Protein AF-A0A067DHQ3-F1 (afdb_monomer_lite)

Structure (mmCIF, N/CA/C/O backbone):
data_AF-A0A067DHQ3-F1
#
_entry.id   AF-A0A067DHQ3-F1
#
loop_
_atom_site.group_PDB
_atom_site.id
_atom_site.type_symbol
_atom_site.label_atom_id
_atom_site.label_alt_id
_atom_site.label_comp_id
_atom_site.label_asym_id
_atom_site.label_entity_id
_atom_site.label_seq_id
_atom_site.pdbx_PDB_ins_code
_atom_site.Cartn_x
_atom_site.Cartn_y
_atom_site.Cartn_z
_atom_site.occupancy
_atom_site.B_iso_or_equiv
_atom_site.auth_seq_id
_atom_site.auth_comp_id
_atom_site.auth_asym_id
_atom_site.auth_atom_id
_atom_site.pdbx_PDB_model_num
ATOM 1 N N . MET A 1 1 ? -56.780 20.373 62.908 1.00 56.91 1 MET A N 1
ATOM 2 C CA . MET A 1 1 ? -55.751 2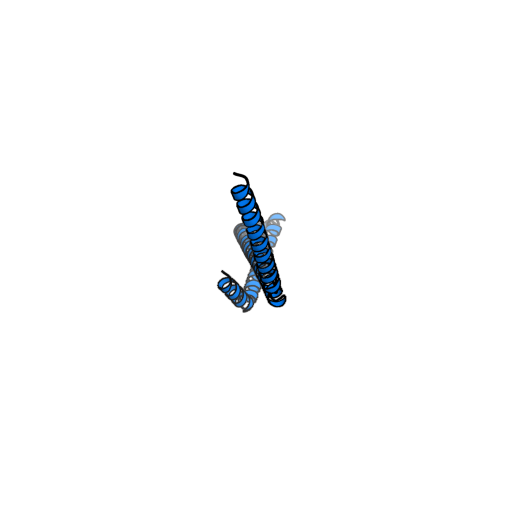0.669 61.882 1.00 56.91 1 MET A CA 1
ATOM 3 C C . MET A 1 1 ? -54.414 19.961 62.160 1.00 56.91 1 MET A C 1
ATOM 5 O O . MET A 1 1 ? -53.811 19.451 61.226 1.00 56.91 1 MET A O 1
ATOM 9 N N . GLU A 1 2 ? -53.983 19.822 63.419 1.00 76.50 2 GLU A N 1
ATOM 10 C CA . GLU A 1 2 ? -52.690 19.196 63.779 1.00 76.50 2 GLU A CA 1
ATOM 11 C C . GLU A 1 2 ? -52.597 17.666 63.580 1.00 76.50 2 GLU A C 1
ATOM 13 O O . GLU A 1 2 ? -51.531 17.142 63.259 1.00 76.50 2 GLU A O 1
ATOM 18 N N . ALA A 1 3 ? -53.704 16.927 63.708 1.00 77.62 3 ALA A N 1
ATOM 19 C CA . ALA A 1 3 ? -53.710 15.469 63.520 1.00 77.62 3 ALA A CA 1
ATOM 20 C C . ALA A 1 3 ? -53.405 15.043 62.068 1.00 77.62 3 ALA A C 1
ATOM 22 O O . ALA A 1 3 ? -52.677 14.077 61.844 1.00 77.62 3 ALA A O 1
ATOM 23 N N . ILE A 1 4 ? -53.897 15.810 61.088 1.00 82.69 4 ILE A N 1
ATOM 24 C CA . ILE A 1 4 ? -53.665 15.576 59.654 1.00 82.69 4 ILE A CA 1
ATOM 25 C C . ILE A 1 4 ? -52.191 15.829 59.305 1.00 82.69 4 ILE A C 1
ATOM 27 O O . ILE A 1 4 ? -51.573 15.031 58.604 1.00 82.69 4 ILE A O 1
ATOM 31 N N . LYS A 1 5 ? -51.584 16.883 59.872 1.00 80.06 5 LYS A N 1
ATOM 32 C CA . LYS A 1 5 ? -50.145 17.160 59.714 1.00 80.06 5 LYS A CA 1
ATOM 33 C C . LYS A 1 5 ? -49.287 16.006 60.242 1.00 80.06 5 LYS A C 1
ATOM 35 O O . LYS A 1 5 ? -48.361 15.574 59.563 1.00 80.06 5 LYS A O 1
ATOM 40 N N . LYS A 1 6 ? -49.624 15.454 61.415 1.00 85.50 6 LYS A N 1
ATOM 41 C CA . LYS A 1 6 ? -48.909 14.298 61.989 1.00 85.50 6 LYS A CA 1
ATOM 42 C C . LYS A 1 6 ? -49.007 13.044 61.117 1.00 85.50 6 LYS A C 1
ATOM 44 O O . LYS A 1 6 ? -48.023 12.319 60.997 1.00 85.50 6 LYS A O 1
ATOM 49 N N . GLN A 1 7 ? -50.161 12.785 60.503 1.00 85.44 7 GLN A N 1
ATOM 50 C CA . GLN A 1 7 ? -50.320 11.658 59.578 1.00 85.44 7 GLN A CA 1
ATOM 51 C C . GLN A 1 7 ? -49.504 11.852 58.294 1.00 85.44 7 GLN A C 1
ATOM 53 O O . GLN A 1 7 ? -48.819 10.926 57.867 1.00 85.44 7 GLN A O 1
ATOM 58 N N . ALA A 1 8 ? -49.495 13.063 57.731 1.00 84.88 8 ALA A N 1
ATOM 59 C CA . ALA A 1 8 ? -48.698 13.384 56.547 1.00 84.88 8 ALA A CA 1
ATOM 60 C C . ALA A 1 8 ? -47.182 13.240 56.792 1.00 84.88 8 ALA A C 1
ATOM 62 O O . ALA A 1 8 ? -46.460 12.763 55.918 1.00 84.88 8 ALA A O 1
ATOM 63 N N . ILE A 1 9 ? -46.699 13.604 57.987 1.00 86.00 9 ILE A N 1
ATOM 64 C CA . ILE A 1 9 ? -45.291 13.424 58.378 1.00 86.00 9 ILE A CA 1
ATOM 65 C C . ILE A 1 9 ? -44.940 11.932 58.480 1.00 86.00 9 ILE A C 1
ATOM 67 O O . ILE A 1 9 ? -43.950 11.503 57.894 1.00 86.00 9 ILE A O 1
ATOM 71 N N . LYS A 1 10 ? -45.784 11.122 59.134 1.00 88.81 10 LYS A N 1
ATOM 72 C CA . LYS A 1 10 ? -45.578 9.664 59.225 1.00 88.81 10 LYS A CA 1
ATOM 73 C C . LYS A 1 10 ? -45.563 8.987 57.856 1.00 88.81 10 LYS A C 1
ATOM 75 O O . LYS A 1 10 ? -44.729 8.119 57.615 1.00 88.81 10 LYS A O 1
ATOM 80 N N . LEU A 1 11 ? -46.464 9.392 56.960 1.00 87.25 11 LEU A N 1
ATOM 81 C CA . LEU A 1 11 ? -46.508 8.866 55.597 1.00 87.25 11 LEU A CA 1
ATOM 82 C C . LEU A 1 11 ? -45.229 9.223 54.830 1.00 87.25 11 LEU A C 1
ATOM 84 O O . LEU A 1 11 ? -44.639 8.356 54.194 1.00 87.25 11 LEU A O 1
ATOM 88 N N . ARG A 1 12 ? -44.751 10.471 54.942 1.00 88.69 12 ARG A N 1
ATOM 89 C CA . ARG A 1 12 ? -43.471 10.891 54.348 1.00 88.69 12 ARG A CA 1
ATOM 90 C C . ARG A 1 12 ? -42.292 10.071 54.863 1.00 88.69 12 ARG A C 1
ATOM 92 O O . ARG A 1 12 ? -41.463 9.656 54.062 1.00 88.69 12 ARG A O 1
ATOM 99 N N . GLU A 1 13 ? -42.227 9.805 56.164 1.00 90.38 13 GLU A N 1
ATOM 100 C CA . GLU A 1 13 ? -41.170 8.966 56.741 1.00 90.38 13 GLU A CA 1
ATOM 101 C C . GLU A 1 13 ? -41.237 7.516 56.247 1.00 90.38 13 GLU A C 1
ATOM 103 O O . GLU A 1 13 ? -40.202 6.914 55.963 1.00 90.38 13 GLU A O 1
ATOM 108 N N . GLN A 1 14 ? -42.438 6.945 56.122 1.00 92.31 14 GLN A N 1
ATOM 109 C CA . GLN A 1 14 ? -42.617 5.593 55.587 1.00 92.31 14 GLN A CA 1
ATOM 110 C C . GLN A 1 14 ? -42.213 5.506 54.113 1.00 92.31 14 GLN A C 1
ATOM 112 O O . GLN A 1 14 ? -41.482 4.589 53.739 1.00 92.31 14 GLN A O 1
ATOM 117 N N . VAL A 1 15 ? -42.616 6.488 53.304 1.00 89.56 15 VAL A N 1
ATOM 118 C CA . VAL A 1 15 ? -42.233 6.581 51.890 1.00 89.56 15 VAL A CA 1
ATOM 119 C C . VAL A 1 15 ? -40.721 6.746 51.752 1.00 89.56 15 VAL A C 1
ATOM 121 O O . VAL A 1 15 ? -40.113 6.029 50.967 1.00 89.56 15 VAL A O 1
ATOM 124 N N . ALA A 1 16 ? -40.088 7.605 52.556 1.00 88.81 16 ALA A N 1
ATOM 125 C CA . ALA A 1 16 ? -38.637 7.789 52.527 1.00 88.81 16 ALA A CA 1
ATOM 126 C C . ALA A 1 16 ? -37.880 6.494 52.876 1.00 88.81 16 ALA A C 1
ATOM 128 O O . ALA A 1 16 ? -36.906 6.145 52.210 1.00 88.81 16 ALA A O 1
ATOM 129 N N . LYS A 1 17 ? -38.353 5.733 53.873 1.00 91.81 17 LYS A N 1
ATOM 130 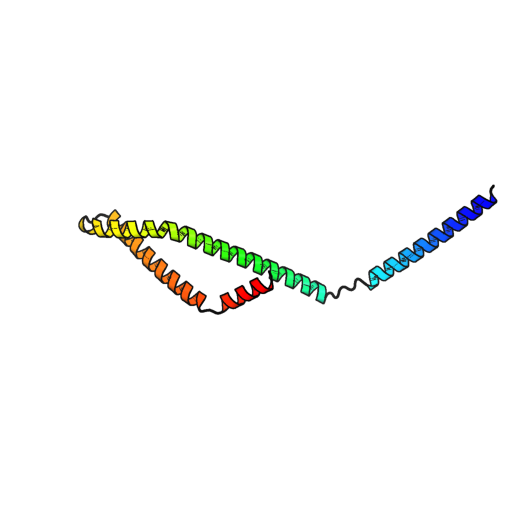C CA . LYS A 1 17 ? -37.771 4.428 54.231 1.00 91.81 17 LYS A CA 1
ATOM 131 C C . LYS A 1 17 ? -37.935 3.396 53.117 1.00 91.81 17 LYS A C 1
ATOM 133 O O . LYS A 1 17 ? -36.986 2.673 52.824 1.00 91.81 17 LYS A O 1
ATOM 138 N N . GLN A 1 18 ? -39.107 3.339 52.484 1.00 90.06 18 GLN A N 1
ATOM 139 C CA . GLN A 1 18 ? -39.347 2.447 51.348 1.00 90.06 18 GLN A CA 1
ATOM 140 C C . GLN A 1 18 ? -38.488 2.827 50.141 1.00 90.06 18 GLN A C 1
ATOM 142 O O . GLN A 1 18 ? -37.844 1.958 49.564 1.00 90.06 18 GLN A O 1
ATOM 147 N N . GLN A 1 19 ? -38.404 4.114 49.805 1.00 86.25 19 GLN A N 1
ATOM 148 C CA . GLN A 1 19 ? -37.544 4.611 48.729 1.00 86.25 19 GLN A CA 1
ATOM 149 C C . GLN A 1 19 ? -36.072 4.276 48.989 1.00 86.25 19 GLN A C 1
ATOM 151 O O . GLN A 1 19 ? -35.381 3.812 48.086 1.00 86.25 19 GLN A O 1
ATOM 156 N N . GLN A 1 20 ? -35.600 4.431 50.229 1.00 88.56 20 GLN A N 1
ATOM 157 C CA . GLN A 1 20 ? -34.234 4.070 50.600 1.00 88.56 20 GLN A CA 1
ATOM 158 C C . GLN A 1 20 ? -33.984 2.554 50.524 1.00 88.56 20 GLN A C 1
ATOM 160 O O . GLN A 1 20 ? -32.902 2.140 50.115 1.00 88.56 20 GLN A O 1
ATOM 165 N N . ALA A 1 21 ? -34.959 1.719 50.892 1.00 87.00 21 ALA A N 1
ATOM 166 C CA . ALA A 1 21 ? -34.853 0.265 50.769 1.00 87.00 21 ALA A CA 1
ATOM 167 C C . ALA A 1 21 ? -34.823 -0.183 49.300 1.00 87.00 21 ALA A C 1
ATOM 169 O O . ALA A 1 21 ? -33.982 -0.996 48.928 1.00 87.00 21 ALA A O 1
ATOM 170 N N . VAL A 1 22 ? -35.678 0.398 48.454 1.00 86.56 22 VAL A N 1
ATOM 171 C CA . VAL A 1 22 ? -35.696 0.135 47.007 1.00 86.56 22 VAL A CA 1
ATOM 172 C C . VAL A 1 22 ? -34.378 0.558 46.366 1.00 86.56 22 VAL A C 1
ATOM 174 O O . VAL A 1 22 ? -33.791 -0.224 45.630 1.00 86.56 22 VAL A O 1
ATOM 177 N N . LEU A 1 23 ? -33.856 1.742 46.700 1.00 83.31 23 LEU A N 1
ATOM 178 C CA . LEU A 1 23 ? -32.550 2.191 46.213 1.00 83.31 23 LEU A CA 1
ATOM 179 C C . LEU A 1 23 ? -31.415 1.262 46.651 1.00 83.31 23 LEU A C 1
ATOM 181 O O . LEU A 1 23 ? -30.550 0.955 45.842 1.00 83.31 23 LEU A O 1
ATOM 185 N N . LYS A 1 24 ? -31.425 0.771 47.897 1.00 83.75 24 LYS A N 1
ATOM 186 C CA . LYS A 1 24 ? -30.432 -0.208 48.369 1.00 83.75 24 LYS A CA 1
ATOM 187 C C . LYS A 1 24 ? -30.531 -1.539 47.627 1.00 83.75 24 LYS A C 1
ATOM 189 O O . LYS A 1 24 ? -29.499 -2.090 47.264 1.00 83.75 24 LYS A O 1
ATOM 194 N N . HIS A 1 25 ? -31.741 -2.036 47.378 1.00 78.69 25 HIS A N 1
ATOM 195 C CA . HIS A 1 25 ? -31.941 -3.264 46.607 1.00 78.69 25 HIS A CA 1
ATOM 196 C C . HIS A 1 25 ? -31.527 -3.103 45.143 1.00 78.69 25 HIS A C 1
ATOM 198 O O . HIS A 1 25 ? -30.889 -3.998 44.602 1.00 78.69 25 HIS A O 1
ATOM 204 N N . LEU A 1 26 ? -31.825 -1.961 44.521 1.00 74.50 26 LEU A N 1
ATOM 205 C CA . LEU A 1 26 ? -31.399 -1.655 43.154 1.00 74.50 26 LEU A CA 1
ATOM 206 C C . LEU A 1 26 ? -29.880 -1.477 43.051 1.00 74.50 26 LEU A C 1
ATOM 208 O O . LEU A 1 26 ? -29.284 -1.955 42.093 1.00 74.50 26 LEU A O 1
ATOM 212 N N . LEU A 1 27 ? -29.250 -0.837 44.040 1.00 71.19 27 LEU A N 1
ATOM 213 C CA . LEU A 1 27 ? -27.795 -0.693 44.106 1.00 71.19 27 LEU A CA 1
ATOM 214 C C . LEU A 1 27 ? -27.111 -2.055 44.290 1.00 71.19 27 LEU A C 1
ATOM 216 O O . LEU A 1 27 ? -26.123 -2.333 43.625 1.00 71.19 27 LEU A O 1
ATOM 220 N N . HIS A 1 28 ? -27.657 -2.920 45.149 1.00 68.69 28 HIS A N 1
ATOM 221 C CA . HIS A 1 28 ? -27.137 -4.271 45.363 1.00 68.69 28 HIS A CA 1
ATOM 222 C C . HIS A 1 28 ? -27.283 -5.145 44.109 1.00 68.69 28 HIS A C 1
ATOM 224 O O . HIS A 1 28 ? -26.316 -5.769 43.691 1.00 68.69 28 HIS A O 1
ATOM 230 N N . LEU A 1 29 ? -28.444 -5.097 43.445 1.00 62.41 29 LEU A N 1
ATOM 231 C CA . LEU A 1 29 ? -28.684 -5.813 42.189 1.00 62.41 29 LEU A CA 1
ATOM 232 C C . LEU A 1 29 ? -27.798 -5.295 41.043 1.00 62.41 29 LEU A C 1
ATOM 234 O O . LEU A 1 29 ? -27.374 -6.069 40.192 1.00 62.41 29 LEU A O 1
ATOM 238 N N . GLY A 1 30 ? -27.504 -3.992 41.025 1.00 57.88 30 GLY A N 1
ATOM 239 C CA . GLY A 1 30 ? -26.559 -3.386 40.087 1.00 57.88 30 GLY A CA 1
ATOM 240 C C . GLY A 1 30 ? -25.103 -3.769 40.359 1.00 57.88 30 GLY A C 1
ATOM 241 O O . GLY A 1 30 ? -24.317 -3.821 39.425 1.00 57.88 30 GLY A O 1
ATOM 242 N N . ASN A 1 31 ? -24.744 -4.078 41.606 1.00 56.72 31 ASN A N 1
ATOM 243 C CA . ASN A 1 31 ? -23.399 -4.526 41.965 1.00 56.72 31 ASN A CA 1
ATOM 244 C C . ASN A 1 31 ? -23.179 -6.018 41.674 1.00 56.72 31 ASN A C 1
ATOM 246 O O . ASN A 1 31 ? -22.093 -6.386 41.238 1.00 56.72 31 ASN A O 1
ATOM 250 N N . ASP A 1 32 ? -24.200 -6.855 41.863 1.00 52.91 32 ASP A N 1
ATOM 251 C CA . ASP A 1 32 ? -24.099 -8.305 41.642 1.00 52.91 32 ASP A CA 1
ATOM 252 C C . ASP A 1 32 ? -24.234 -8.695 40.152 1.00 52.91 32 ASP A C 1
ATOM 254 O O . ASP A 1 32 ? -23.801 -9.774 39.756 1.00 52.91 32 ASP A O 1
ATOM 258 N N . ASN A 1 33 ? -24.777 -7.802 39.308 1.00 48.59 33 ASN A N 1
ATOM 259 C CA . ASN A 1 33 ? -24.875 -7.970 37.848 1.00 48.59 33 ASN A CA 1
ATOM 260 C C . ASN A 1 33 ? -23.735 -7.297 37.054 1.00 48.59 33 ASN A C 1
ATOM 262 O O . ASN A 1 33 ? -23.730 -7.369 35.828 1.00 48.59 33 ASN A O 1
ATOM 266 N N . VAL A 1 34 ? -22.776 -6.641 37.720 1.00 53.25 34 VAL A N 1
ATOM 267 C CA . VAL A 1 34 ? -21.575 -6.049 37.087 1.00 53.25 34 VAL A CA 1
ATOM 268 C C . VAL A 1 34 ? -20.350 -6.931 37.354 1.00 53.25 34 VAL A C 1
ATOM 270 O O . VAL A 1 34 ? -19.234 -6.471 37.546 1.00 53.25 34 VAL A O 1
ATOM 273 N N . ALA A 1 35 ? -20.549 -8.244 37.328 1.00 53.62 35 ALA A N 1
ATOM 274 C CA . ALA A 1 35 ? -19.500 -9.148 36.888 1.00 53.62 35 ALA A CA 1
ATOM 275 C C . ALA A 1 35 ? -19.694 -9.339 35.379 1.00 53.62 35 ALA A C 1
ATOM 277 O O . ALA A 1 35 ? -20.158 -10.385 34.933 1.00 53.62 35 ALA A O 1
ATOM 278 N N . VAL A 1 36 ? -19.414 -8.292 34.592 1.00 57.62 36 VAL A N 1
ATOM 279 C CA . VAL A 1 36 ? -19.047 -8.536 33.191 1.00 57.62 36 VAL A CA 1
ATOM 280 C C . VAL A 1 36 ? -17.834 -9.444 33.284 1.00 57.62 36 VAL A C 1
ATOM 282 O O . VAL A 1 36 ? -16.874 -9.093 33.971 1.00 57.62 36 VAL A O 1
ATOM 285 N N . ASP A 1 37 ? -17.933 -10.637 32.707 1.00 69.50 37 ASP A N 1
ATOM 286 C CA . ASP A 1 37 ? -16.841 -11.598 32.711 1.00 69.50 37 ASP A CA 1
ATOM 287 C C . ASP A 1 37 ? -15.602 -10.878 32.166 1.00 69.50 37 ASP A C 1
ATOM 289 O O . ASP A 1 37 ? -15.619 -10.361 31.048 1.00 69.50 37 ASP A O 1
ATOM 293 N N . GLU A 1 38 ? -14.553 -10.750 32.980 1.00 73.44 38 GLU A N 1
ATOM 294 C CA . GLU A 1 38 ? -13.334 -10.011 32.620 1.00 73.44 38 G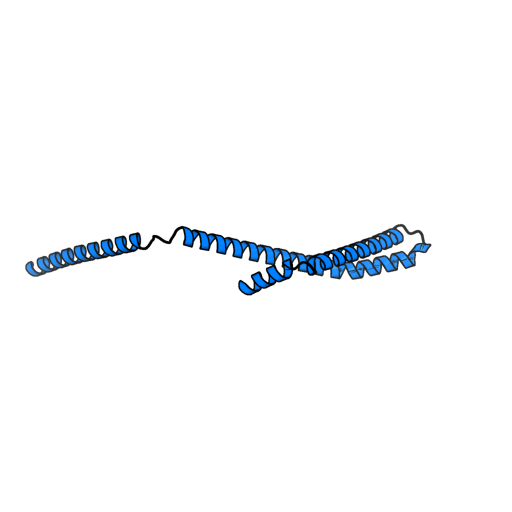LU A CA 1
ATOM 295 C C . GLU A 1 38 ? -12.770 -10.548 31.289 1.00 73.44 38 GLU A C 1
ATOM 297 O O . GLU A 1 38 ? -12.265 -9.790 30.461 1.00 73.44 38 GLU A O 1
ATOM 302 N N . ALA A 1 39 ? -12.971 -11.849 31.034 1.00 76.12 39 ALA A N 1
ATOM 303 C CA . ALA A 1 39 ? -12.638 -12.510 29.779 1.00 76.12 39 ALA A CA 1
ATOM 304 C C . ALA A 1 39 ? -13.483 -12.026 28.581 1.00 76.12 39 ALA A C 1
ATOM 306 O O . ALA A 1 39 ? -12.966 -11.907 27.468 1.00 76.12 39 ALA A O 1
ATOM 307 N N . GLU A 1 40 ? -14.766 -11.712 28.778 1.00 79.31 40 GLU A N 1
ATOM 308 C CA . GLU A 1 40 ? -15.635 -11.149 27.738 1.00 79.31 40 GLU A CA 1
ATOM 309 C C . GLU A 1 40 ? -15.234 -9.706 27.403 1.00 79.31 40 GLU A C 1
ATOM 311 O O . GLU A 1 40 ? -15.195 -9.332 26.225 1.00 79.31 40 GLU A O 1
ATOM 316 N N . LEU A 1 41 ? -14.880 -8.906 28.415 1.00 83.12 41 LEU A N 1
ATOM 317 C CA . LEU A 1 41 ? -14.389 -7.540 28.221 1.00 83.12 41 LEU A CA 1
ATOM 318 C C . LEU A 1 41 ? -13.043 -7.531 27.479 1.00 83.12 41 LEU A C 1
ATOM 320 O O . LEU A 1 41 ? -12.857 -6.760 26.532 1.00 83.12 41 LEU A O 1
ATOM 324 N N . GLU A 1 42 ? -12.120 -8.415 27.867 1.00 85.94 42 GLU A N 1
ATOM 325 C CA . GLU A 1 42 ? -10.821 -8.559 27.209 1.00 85.94 42 GLU A CA 1
ATOM 326 C C . GLU A 1 42 ? -10.982 -9.001 25.746 1.00 85.94 42 GLU A C 1
ATOM 328 O O . GLU A 1 42 ? -10.355 -8.426 24.851 1.00 85.94 42 GLU A O 1
ATOM 333 N N . CYS A 1 43 ? -11.885 -9.948 25.477 1.00 86.88 43 CYS A N 1
ATOM 334 C CA . CYS A 1 43 ? -12.217 -10.386 24.121 1.00 86.88 43 CYS A CA 1
ATOM 335 C C . CYS A 1 43 ? -12.714 -9.221 23.250 1.00 86.88 43 CYS A C 1
ATOM 337 O O . CYS A 1 43 ? -12.218 -9.016 22.139 1.00 86.88 43 CYS A O 1
ATOM 339 N N . HIS A 1 44 ? -13.629 -8.394 23.767 1.00 87.25 44 HIS A N 1
ATOM 340 C CA . HIS A 1 44 ? -14.118 -7.213 23.050 1.00 87.25 44 HIS A CA 1
ATOM 341 C C . HIS A 1 44 ? -12.996 -6.215 22.740 1.00 87.25 44 HIS A C 1
ATOM 343 O O . HIS A 1 44 ? -12.922 -5.690 21.624 1.00 87.25 44 HIS A O 1
ATOM 349 N N . GLN A 1 45 ? -12.089 -5.980 23.692 1.00 91.75 45 GLN A N 1
ATOM 350 C CA . GLN A 1 45 ? -10.956 -5.080 23.490 1.00 91.75 45 GLN A CA 1
ATOM 351 C C . GLN A 1 45 ? -9.989 -5.608 22.420 1.00 91.75 45 GLN A C 1
ATOM 353 O O . GLN A 1 45 ? -9.516 -4.839 21.575 1.00 91.75 45 GLN A O 1
ATOM 358 N N . GLN A 1 46 ? -9.710 -6.914 22.418 1.00 92.31 46 GLN A N 1
ATOM 359 C CA . GLN A 1 46 ? -8.873 -7.558 21.403 1.00 92.31 46 GLN A CA 1
ATOM 360 C C . GLN A 1 46 ? -9.514 -7.482 20.012 1.00 92.31 46 GLN A C 1
ATOM 362 O O . GLN A 1 46 ? -8.831 -7.136 19.045 1.00 92.31 46 GLN A O 1
ATOM 367 N N . LEU A 1 47 ? -10.826 -7.719 19.911 1.00 89.19 47 LEU A N 1
ATOM 368 C CA . LEU A 1 47 ? -11.560 -7.616 18.649 1.00 89.19 47 LEU A CA 1
ATOM 369 C C . LEU A 1 47 ? -11.519 -6.188 18.090 1.00 89.19 47 LEU A C 1
ATOM 371 O O . LEU A 1 47 ? -11.288 -5.979 16.898 1.00 89.19 47 LEU A O 1
ATOM 375 N N . GLN A 1 48 ? -11.681 -5.190 18.959 1.00 90.88 48 GLN A N 1
ATOM 376 C CA . GLN A 1 48 ? -11.615 -3.785 18.572 1.00 90.88 48 GLN A CA 1
ATOM 377 C C . GLN A 1 48 ? -10.211 -3.387 18.097 1.00 90.88 48 GLN A C 1
ATOM 379 O O . GLN A 1 48 ? -10.070 -2.675 17.099 1.00 90.88 48 GLN A O 1
ATOM 384 N N . ASN A 1 49 ? -9.165 -3.880 18.766 1.00 92.62 49 ASN A N 1
ATOM 385 C CA . ASN A 1 49 ? -7.781 -3.666 18.347 1.00 92.62 49 ASN A CA 1
ATOM 386 C C . ASN A 1 49 ? -7.499 -4.309 16.983 1.00 92.62 49 ASN A C 1
ATOM 388 O O . ASN A 1 49 ? -6.882 -3.670 16.129 1.00 92.62 49 ASN A O 1
ATOM 392 N N . LEU A 1 50 ? -7.991 -5.532 16.758 1.00 88.50 50 LEU A N 1
ATOM 393 C CA . LEU A 1 50 ? -7.869 -6.239 15.484 1.00 88.50 50 LEU A CA 1
ATOM 394 C C . LEU A 1 50 ? -8.591 -5.500 14.350 1.00 88.50 50 LEU A C 1
ATOM 396 O O . LEU A 1 50 ? -8.034 -5.326 13.267 1.00 88.50 50 LEU A O 1
ATOM 400 N N . TYR A 1 51 ? -9.809 -5.017 14.594 1.00 86.25 51 TYR A N 1
ATOM 401 C CA . TYR A 1 51 ? -10.552 -4.220 13.619 1.00 86.25 51 TYR A CA 1
ATOM 402 C C . TYR A 1 51 ? -9.811 -2.922 13.269 1.00 86.25 51 TYR A C 1
ATOM 404 O O . TYR A 1 51 ? -9.623 -2.601 12.093 1.00 86.25 51 TYR A O 1
ATOM 412 N N . ASN A 1 52 ? -9.334 -2.191 14.281 1.00 88.50 52 ASN A N 1
ATOM 413 C CA . ASN A 1 52 ? -8.609 -0.938 14.080 1.00 88.50 52 ASN A CA 1
ATOM 414 C C . ASN A 1 52 ? -7.298 -1.151 13.311 1.00 88.50 52 ASN A C 1
ATOM 416 O O . ASN A 1 52 ? -7.010 -0.390 12.384 1.00 88.50 52 ASN A O 1
ATOM 420 N N . SER A 1 53 ? -6.526 -2.190 13.649 1.00 87.31 53 SER A N 1
ATOM 421 C CA . SER A 1 53 ? -5.276 -2.514 12.953 1.00 87.31 53 SER A CA 1
ATOM 422 C C . SER A 1 53 ? -5.531 -2.944 11.507 1.00 87.31 53 SER A C 1
ATOM 424 O O . SER A 1 53 ? -4.859 -2.455 10.600 1.00 87.31 53 SER A O 1
ATOM 426 N N . THR A 1 54 ? -6.563 -3.758 11.266 1.00 85.19 54 THR A N 1
ATOM 427 C CA . THR A 1 54 ? -6.962 -4.205 9.922 1.00 85.19 54 THR A CA 1
ATOM 428 C C . THR A 1 54 ? -7.420 -3.029 9.063 1.00 85.19 54 THR A C 1
ATOM 430 O O . THR A 1 54 ? -6.984 -2.875 7.920 1.00 85.19 54 THR A O 1
ATOM 433 N N . ARG A 1 55 ? -8.240 -2.129 9.617 1.00 83.56 55 ARG A N 1
ATOM 434 C CA . ARG A 1 55 ? -8.690 -0.914 8.925 1.00 83.56 55 ARG A CA 1
ATOM 435 C C . ARG A 1 55 ? -7.524 0.023 8.597 1.00 83.56 55 ARG A C 1
ATOM 437 O O . ARG A 1 55 ? -7.468 0.558 7.488 1.00 83.56 55 ARG A O 1
ATOM 444 N N . ALA A 1 56 ? -6.590 0.212 9.530 1.00 82.00 56 ALA A N 1
ATOM 445 C CA . ALA A 1 56 ? -5.400 1.038 9.323 1.00 82.00 56 ALA A CA 1
ATOM 446 C C . ALA A 1 56 ? -4.450 0.442 8.270 1.00 82.00 56 ALA A C 1
ATOM 448 O O . ALA A 1 56 ? -3.940 1.171 7.412 1.00 82.00 56 ALA A O 1
ATOM 449 N N . ALA A 1 57 ? -4.258 -0.881 8.290 1.00 77.62 57 ALA A N 1
ATOM 450 C CA . ALA A 1 57 ? -3.488 -1.601 7.282 1.00 77.62 57 ALA A CA 1
ATOM 451 C C . ALA A 1 57 ? -4.136 -1.462 5.897 1.00 77.62 57 ALA A C 1
ATOM 453 O O . ALA A 1 57 ? -3.466 -1.045 4.956 1.00 77.62 57 ALA A O 1
ATOM 454 N N . LYS A 1 58 ? -5.454 -1.687 5.782 1.00 79.62 58 LYS A N 1
ATOM 455 C CA . LYS A 1 58 ? -6.211 -1.510 4.531 1.00 79.62 58 LYS A CA 1
ATOM 456 C C . LYS A 1 58 ? -6.056 -0.101 3.960 1.00 79.62 58 LYS A C 1
ATOM 458 O O . LYS A 1 58 ? -5.791 0.048 2.770 1.00 79.62 58 LYS A O 1
ATOM 463 N N . HIS A 1 59 ? -6.192 0.932 4.794 1.00 76.50 59 HIS A N 1
ATOM 464 C CA . HIS A 1 59 ? -6.018 2.319 4.357 1.00 76.50 59 HIS A CA 1
ATOM 465 C C . HIS A 1 59 ? -4.594 2.582 3.849 1.00 76.50 59 HIS A C 1
ATOM 467 O O . HIS A 1 59 ? -4.419 3.190 2.793 1.00 76.50 59 HIS A O 1
ATOM 473 N N . SER A 1 60 ? -3.579 2.101 4.571 1.00 76.50 60 SER A N 1
ATOM 474 C CA . SER A 1 60 ? -2.172 2.240 4.175 1.00 76.50 60 SER A CA 1
ATOM 475 C C . SER A 1 60 ? -1.869 1.514 2.862 1.00 76.50 60 SER A C 1
ATOM 477 O O . SER A 1 60 ? -1.226 2.090 1.988 1.00 76.50 60 SER A O 1
ATOM 479 N N . ILE A 1 61 ? -2.392 0.295 2.684 1.00 75.94 61 ILE A N 1
ATOM 480 C CA . ILE A 1 61 ? -2.259 -0.490 1.449 1.00 75.94 61 ILE A CA 1
ATOM 481 C C . ILE A 1 61 ? -2.926 0.241 0.279 1.00 75.94 61 ILE A C 1
ATOM 483 O O . ILE A 1 61 ? -2.281 0.470 -0.739 1.00 75.94 61 ILE A O 1
ATOM 487 N N . PHE A 1 62 ? -4.183 0.672 0.426 1.00 74.44 62 PHE A N 1
ATOM 488 C CA . PHE A 1 62 ? -4.910 1.374 -0.637 1.00 74.44 62 PHE A CA 1
ATOM 489 C C . PHE A 1 62 ? -4.234 2.695 -1.026 1.00 74.44 62 PHE A C 1
ATOM 491 O O . PHE A 1 62 ? -4.047 2.974 -2.208 1.00 74.44 62 PHE A O 1
ATOM 498 N N . THR A 1 63 ? -3.809 3.483 -0.034 1.00 73.75 63 THR A N 1
ATOM 499 C CA . THR A 1 63 ? -3.094 4.747 -0.268 1.00 73.75 63 THR A CA 1
ATOM 500 C C . THR A 1 63 ? -1.749 4.502 -0.955 1.00 73.75 63 THR A C 1
ATOM 502 O O . THR A 1 63 ? -1.379 5.243 -1.865 1.00 73.75 63 THR A O 1
ATOM 505 N N . GLY A 1 64 ? -1.032 3.442 -0.566 1.00 72.94 64 GLY A N 1
ATOM 506 C CA . GLY A 1 64 ? 0.208 3.017 -1.212 1.00 72.94 64 GLY A CA 1
ATOM 507 C C . GLY A 1 64 ? -0.002 2.620 -2.673 1.00 72.94 64 GLY A C 1
ATOM 508 O O . GLY A 1 64 ? 0.685 3.145 -3.545 1.00 72.94 64 GLY A O 1
ATOM 509 N N . ILE A 1 65 ? -0.991 1.765 -2.952 1.00 74.50 65 ILE A N 1
ATOM 510 C CA . ILE A 1 65 ? -1.336 1.329 -4.314 1.00 74.50 65 ILE A CA 1
ATOM 511 C C . ILE A 1 65 ? -1.719 2.529 -5.185 1.00 74.50 65 ILE A C 1
ATOM 513 O O . ILE A 1 65 ? -1.198 2.670 -6.288 1.00 74.50 65 ILE A O 1
ATOM 517 N N . LEU A 1 66 ? -2.577 3.424 -4.688 1.00 71.38 66 LEU A N 1
ATOM 518 C CA . LEU A 1 66 ? -2.996 4.614 -5.426 1.00 71.38 66 LEU A CA 1
ATOM 519 C C . LEU A 1 66 ? -1.818 5.561 -5.704 1.00 71.38 66 LEU A C 1
ATOM 521 O O . LEU A 1 66 ? -1.696 6.073 -6.813 1.00 71.38 66 LEU A O 1
ATOM 525 N N . SER A 1 67 ? -0.928 5.765 -4.728 1.00 71.12 67 SER A N 1
ATOM 526 C CA . SER A 1 67 ? 0.285 6.580 -4.890 1.00 71.12 67 SER A CA 1
ATOM 527 C C . SER A 1 67 ? 1.228 6.000 -5.949 1.00 71.12 67 SER A C 1
ATOM 529 O O . SER A 1 67 ? 1.706 6.730 -6.818 1.00 71.12 67 SER A O 1
ATOM 531 N N . VAL A 1 68 ? 1.444 4.680 -5.932 1.00 67.00 68 VAL A N 1
ATOM 532 C CA . VAL A 1 68 ? 2.253 3.978 -6.940 1.00 67.00 68 VAL A CA 1
ATOM 533 C C . VAL A 1 68 ? 1.602 4.064 -8.321 1.00 67.00 68 VAL A C 1
ATOM 535 O O . VAL A 1 68 ? 2.284 4.399 -9.284 1.00 67.00 68 VAL A O 1
ATOM 538 N N . ALA A 1 69 ? 0.291 3.837 -8.427 1.00 64.88 69 ALA A N 1
ATOM 539 C CA . ALA A 1 69 ? -0.434 3.884 -9.697 1.00 64.88 69 ALA A CA 1
ATOM 540 C C . ALA A 1 69 ? -0.442 5.291 -10.320 1.00 64.88 69 ALA A C 1
ATOM 542 O O . ALA A 1 69 ? -0.162 5.447 -11.509 1.00 64.88 69 ALA A O 1
ATOM 543 N N . LEU A 1 70 ? -0.709 6.328 -9.517 1.00 61.94 70 LEU A N 1
ATOM 544 C CA . LEU A 1 70 ? -0.688 7.720 -9.975 1.00 61.94 70 LEU A CA 1
ATOM 545 C C . LEU A 1 70 ? 0.720 8.158 -10.389 1.00 61.94 70 LEU A C 1
ATOM 547 O O . LEU A 1 70 ? 0.878 8.840 -11.400 1.00 61.94 70 LEU A O 1
ATOM 551 N N . LYS A 1 71 ? 1.749 7.749 -9.635 1.00 67.56 71 LYS A N 1
ATOM 552 C CA . LYS A 1 71 ? 3.139 8.074 -9.966 1.00 67.56 71 LYS A CA 1
ATOM 553 C C . LYS A 1 71 ? 3.607 7.342 -11.225 1.00 67.56 71 LYS A C 1
ATOM 555 O O . LYS A 1 71 ? 4.224 7.978 -12.071 1.00 67.56 71 LYS A O 1
ATOM 560 N N . GLY A 1 72 ? 3.258 6.064 -11.377 1.00 63.12 72 GLY A N 1
ATOM 561 C CA . GLY A 1 72 ? 3.609 5.244 -12.540 1.00 63.12 72 GLY A CA 1
ATOM 562 C C . GLY A 1 72 ? 2.963 5.714 -13.849 1.00 63.12 72 GLY A C 1
ATOM 563 O O . GLY A 1 72 ? 3.602 5.686 -14.896 1.00 63.12 72 GLY A O 1
ATOM 564 N N . CYS A 1 73 ? 1.719 6.208 -13.803 1.00 61.44 73 CYS A N 1
ATOM 565 C CA . CYS A 1 73 ? 1.034 6.751 -14.984 1.00 61.44 73 CYS A CA 1
ATOM 566 C C . CYS A 1 73 ? 1.786 7.945 -15.589 1.00 61.44 73 CYS A C 1
ATOM 568 O O . CYS A 1 73 ? 2.010 7.985 -16.796 1.00 61.44 73 CYS A O 1
ATOM 570 N N . CYS A 1 74 ? 2.197 8.904 -14.755 1.00 61.38 74 CYS A N 1
ATOM 571 C CA . CYS A 1 74 ? 2.903 10.098 -15.222 1.00 61.38 74 CYS A CA 1
ATOM 572 C C . CYS A 1 74 ? 4.358 9.815 -15.626 1.00 61.38 74 CYS A C 1
ATOM 574 O O . CYS A 1 74 ? 4.920 10.552 -16.432 1.00 61.38 74 CYS A O 1
ATOM 576 N N . THR A 1 75 ? 4.996 8.781 -15.069 1.00 70.25 75 THR A N 1
ATOM 577 C CA . THR A 1 75 ? 6.391 8.457 -15.402 1.00 70.25 75 THR A CA 1
ATOM 578 C C . THR A 1 75 ? 6.528 7.601 -16.652 1.00 70.25 75 THR A C 1
ATOM 580 O O . THR A 1 75 ? 7.587 7.639 -17.274 1.00 70.25 75 THR A O 1
ATOM 583 N N . ARG A 1 76 ? 5.489 6.864 -17.059 1.00 78.25 76 ARG A N 1
ATOM 584 C CA . ARG A 1 76 ? 5.546 5.981 -18.231 1.00 78.25 76 ARG A CA 1
ATOM 585 C C . ARG A 1 76 ? 5.677 6.749 -19.549 1.00 78.25 76 ARG A C 1
ATOM 587 O O . ARG A 1 76 ? 6.563 6.431 -20.333 1.00 78.25 76 ARG A O 1
ATOM 594 N N . GLU A 1 77 ? 4.874 7.793 -19.743 1.00 82.44 77 GLU A N 1
ATOM 595 C CA . GLU A 1 77 ? 4.950 8.664 -20.930 1.00 82.44 77 GLU A CA 1
ATOM 596 C C . GLU A 1 77 ? 6.313 9.377 -21.005 1.00 82.44 77 GLU A C 1
ATOM 598 O O . GLU A 1 77 ? 7.007 9.310 -22.016 1.00 82.44 77 GLU A O 1
ATOM 603 N N . LEU A 1 78 ? 6.782 9.926 -19.877 1.00 83.69 78 LEU A N 1
ATOM 604 C CA . LEU A 1 78 ? 8.112 10.536 -19.770 1.00 83.69 78 LEU A CA 1
ATOM 605 C C . LEU A 1 78 ? 9.253 9.547 -20.074 1.00 83.69 78 LEU A C 1
ATOM 607 O O . LEU A 1 78 ? 10.257 9.920 -20.679 1.00 83.69 78 LEU A O 1
ATOM 611 N N . THR A 1 79 ? 9.127 8.300 -19.623 1.00 87.31 79 THR A N 1
ATOM 612 C CA . THR A 1 79 ? 10.120 7.238 -19.848 1.00 87.31 79 THR A CA 1
ATOM 613 C C . THR A 1 79 ? 10.217 6.895 -21.331 1.00 87.31 79 THR A C 1
ATOM 615 O O . THR A 1 79 ? 11.322 6.799 -21.865 1.00 87.31 79 THR A O 1
ATOM 618 N N . GLU A 1 80 ? 9.074 6.766 -22.003 1.00 89.38 80 GLU A N 1
ATOM 619 C CA . GLU A 1 80 ? 8.987 6.470 -23.433 1.00 89.38 80 GLU A CA 1
ATOM 620 C C . GLU A 1 80 ? 9.590 7.605 -24.276 1.00 89.38 80 GLU A C 1
ATOM 622 O O . GLU A 1 80 ? 10.432 7.354 -25.145 1.00 89.38 80 GLU A O 1
ATOM 627 N N . ASP A 1 81 ? 9.280 8.858 -23.929 1.00 89.81 81 ASP A N 1
ATOM 628 C CA . ASP A 1 81 ? 9.884 10.046 -24.539 1.00 89.81 81 ASP A CA 1
ATOM 629 C C . ASP A 1 81 ? 11.405 10.102 -24.325 1.00 89.81 81 ASP A C 1
ATOM 631 O O . ASP A 1 81 ? 12.158 10.394 -25.258 1.00 89.81 81 ASP A O 1
ATOM 635 N N . CYS A 1 82 ? 11.890 9.781 -23.120 1.00 88.06 82 CYS A N 1
ATOM 636 C CA . CYS A 1 82 ? 13.323 9.750 -22.813 1.00 88.06 82 CYS A CA 1
ATOM 637 C C . CYS A 1 82 ? 14.064 8.657 -23.600 1.00 88.06 82 CYS A C 1
ATOM 639 O O . CYS A 1 82 ? 15.161 8.906 -24.113 1.00 88.06 82 CYS A O 1
ATOM 641 N N . CYS A 1 83 ? 13.467 7.467 -23.730 1.00 89.69 83 CYS A N 1
ATOM 642 C CA . CYS A 1 83 ? 13.997 6.376 -24.547 1.00 89.69 83 CYS A CA 1
ATOM 643 C C . CYS A 1 83 ? 14.092 6.781 -26.019 1.00 89.69 83 CYS A C 1
ATOM 645 O O . CYS A 1 83 ? 15.145 6.618 -26.640 1.00 89.69 83 CYS A O 1
ATOM 647 N N . LYS A 1 84 ? 13.011 7.347 -26.563 1.00 93.19 84 LYS A N 1
ATOM 648 C CA . LYS A 1 84 ? 12.938 7.774 -27.959 1.00 93.19 84 LYS A CA 1
ATOM 649 C C . LYS A 1 84 ? 13.939 8.886 -28.261 1.00 93.19 84 LYS A C 1
ATOM 651 O O . LYS A 1 84 ? 14.760 8.737 -29.163 1.00 93.19 84 LYS A O 1
ATOM 656 N N . TYR A 1 85 ? 13.954 9.941 -27.446 1.00 90.38 85 TYR A N 1
ATOM 657 C CA . TYR A 1 85 ? 14.920 11.033 -27.567 1.00 90.38 85 TYR A CA 1
ATOM 658 C C . TYR A 1 85 ? 16.365 10.521 -27.492 1.00 90.38 85 TYR A C 1
ATOM 660 O O . TYR A 1 85 ? 17.206 10.890 -28.312 1.00 90.38 85 TYR A O 1
ATOM 668 N N . GLY A 1 86 ? 16.666 9.643 -26.534 1.00 89.00 86 GLY A N 1
ATOM 669 C CA . GLY A 1 86 ? 18.000 9.075 -26.372 1.00 89.00 86 GLY A CA 1
ATOM 670 C C . GLY A 1 86 ? 18.444 8.177 -27.534 1.00 89.00 86 GLY A C 1
ATOM 671 O O . GLY A 1 86 ? 19.617 8.199 -27.904 1.00 89.00 86 GLY A O 1
ATOM 672 N N . ALA A 1 87 ? 17.527 7.410 -28.130 1.00 89.88 87 ALA A N 1
ATOM 673 C CA . ALA A 1 87 ? 17.800 6.557 -29.288 1.00 89.88 87 ALA A CA 1
ATOM 674 C C . ALA A 1 87 ? 17.996 7.365 -30.580 1.00 89.88 87 ALA A C 1
ATOM 676 O O . ALA A 1 87 ? 18.907 7.074 -31.353 1.00 89.88 87 ALA A O 1
ATOM 677 N N . GLU A 1 88 ? 17.184 8.401 -30.792 1.00 91.19 88 GLU A N 1
ATOM 678 C CA . GLU A 1 88 ? 17.252 9.260 -31.981 1.00 91.19 88 GLU A CA 1
ATOM 679 C C . GLU A 1 88 ? 18.505 10.152 -31.994 1.00 91.19 88 GLU A C 1
ATOM 681 O O . GLU A 1 88 ? 19.028 10.451 -33.062 1.00 91.19 88 GLU A O 1
ATOM 686 N N . ASN A 1 89 ? 19.029 10.532 -30.821 1.00 87.00 89 ASN A N 1
ATOM 687 C CA . ASN A 1 89 ? 20.165 11.458 -30.681 1.00 87.00 89 ASN A CA 1
ATOM 688 C C . ASN A 1 89 ? 21.476 10.760 -30.258 1.00 87.00 89 ASN A C 1
ATOM 690 O O . ASN A 1 89 ? 22.409 11.396 -29.759 1.00 87.00 89 ASN A O 1
ATOM 694 N N . GLN A 1 90 ? 21.560 9.437 -30.426 1.00 77.81 90 GLN A N 1
ATOM 695 C CA . GLN A 1 90 ? 22.719 8.636 -30.012 1.00 77.81 90 GLN A CA 1
ATOM 696 C C . GLN A 1 90 ? 23.986 8.941 -30.831 1.00 77.81 90 GLN A C 1
ATOM 698 O O . GLN A 1 90 ? 25.095 8.867 -30.301 1.00 77.81 90 GLN A O 1
ATOM 703 N N . SER A 1 91 ? 23.828 9.318 -32.104 1.00 79.81 91 SER A N 1
ATOM 704 C CA . SER A 1 91 ? 24.926 9.688 -33.011 1.00 79.81 91 SER A CA 1
ATOM 705 C C . SER A 1 91 ? 25.666 10.952 -32.587 1.00 79.81 91 SER A C 1
ATOM 707 O O . SER A 1 91 ? 26.841 11.122 -32.911 1.00 79.81 91 SER A O 1
ATOM 709 N N . ASP A 1 92 ? 24.994 11.825 -31.841 1.00 78.81 92 ASP A N 1
ATOM 710 C CA . ASP A 1 92 ? 25.470 13.180 -31.574 1.00 78.81 92 ASP A CA 1
ATOM 711 C C . ASP A 1 92 ? 26.402 13.231 -30.353 1.00 78.81 92 ASP A C 1
ATOM 713 O O . ASP A 1 92 ? 26.860 14.303 -29.957 1.00 78.81 92 ASP A O 1
ATOM 717 N N . ASN A 1 93 ? 26.684 12.074 -29.728 1.00 74.75 93 ASN A N 1
ATOM 718 C CA . ASN A 1 93 ? 27.470 11.938 -28.495 1.00 74.75 93 ASN A CA 1
ATOM 719 C C . ASN A 1 93 ? 27.030 12.907 -27.379 1.00 74.75 93 ASN A C 1
ATOM 721 O O . ASN A 1 93 ? 27.810 13.279 -26.496 1.00 74.75 93 ASN A O 1
ATOM 725 N N . SER A 1 94 ? 25.757 13.305 -27.397 1.00 84.44 94 SER A N 1
ATOM 726 C CA . SER A 1 94 ? 25.188 14.223 -26.422 1.00 84.44 94 SER A CA 1
ATOM 727 C C . SER A 1 94 ? 25.109 13.552 -25.053 1.00 84.44 94 SER A C 1
ATOM 729 O O . SER A 1 94 ? 24.517 12.481 -24.886 1.00 84.44 94 SER A O 1
ATOM 731 N N . CYS A 1 95 ? 25.681 14.204 -24.037 1.00 87.94 95 CYS A N 1
ATOM 732 C CA . CYS A 1 95 ? 25.593 13.732 -22.656 1.00 87.94 95 CYS A CA 1
ATOM 733 C C . CYS A 1 95 ? 24.136 13.631 -22.179 1.00 87.94 95 CYS A C 1
ATOM 735 O O . CYS A 1 95 ? 23.811 12.724 -21.415 1.00 87.94 95 CYS A O 1
ATOM 737 N N . VAL A 1 96 ? 23.266 14.509 -22.685 1.00 87.25 96 VAL A N 1
ATOM 738 C CA . VAL A 1 96 ? 21.833 14.540 -22.378 1.00 87.25 96 VAL A CA 1
ATOM 739 C C . VAL A 1 96 ? 21.109 13.368 -23.038 1.00 87.25 96 VAL A C 1
ATOM 741 O O . VAL A 1 96 ? 20.332 12.699 -22.368 1.00 87.25 96 VAL A O 1
ATOM 744 N N . ALA A 1 97 ? 21.397 13.065 -24.310 1.00 88.50 97 ALA A N 1
ATOM 745 C CA . ALA A 1 97 ? 20.792 11.924 -25.008 1.00 88.50 97 ALA A CA 1
ATOM 746 C C . ALA A 1 97 ? 21.139 10.594 -24.324 1.00 88.50 97 ALA A C 1
ATOM 748 O O . ALA A 1 97 ? 20.268 9.761 -24.079 1.00 88.50 97 ALA A O 1
ATOM 749 N N . ARG A 1 98 ? 22.405 10.430 -23.919 1.00 90.38 98 ARG A N 1
ATOM 750 C CA . ARG A 1 98 ? 22.847 9.250 -23.166 1.00 90.38 98 ARG A CA 1
ATOM 751 C C . ARG A 1 98 ? 22.184 9.152 -21.792 1.00 90.38 98 ARG A C 1
ATOM 753 O O . ARG A 1 98 ? 21.780 8.061 -21.403 1.00 90.38 98 ARG A O 1
ATOM 760 N N . ALA A 1 99 ? 22.064 10.265 -21.068 1.00 89.44 99 ALA A N 1
ATOM 761 C CA . ALA A 1 99 ? 21.398 10.287 -19.768 1.00 89.44 99 ALA A CA 1
ATOM 762 C C . ALA A 1 99 ? 19.900 9.960 -19.885 1.00 89.44 99 ALA A C 1
ATOM 764 O O . ALA A 1 99 ? 19.392 9.173 -19.092 1.00 89.44 99 ALA A O 1
ATOM 765 N N . ALA A 1 100 ? 19.215 10.502 -20.898 1.00 89.06 100 ALA A N 1
ATOM 766 C CA . ALA A 1 100 ? 17.808 10.215 -21.173 1.00 89.06 100 ALA A CA 1
ATOM 767 C C . ALA A 1 100 ? 17.585 8.732 -21.509 1.00 89.06 100 ALA A C 1
ATOM 769 O O . ALA A 1 100 ? 16.706 8.095 -20.932 1.00 89.06 100 ALA A O 1
ATOM 770 N N . LEU A 1 101 ? 18.440 8.149 -22.357 1.00 90.56 101 LEU A N 1
ATOM 771 C CA . LEU A 1 101 ? 18.373 6.726 -22.691 1.00 90.56 101 LEU A CA 1
ATOM 772 C C . LEU A 1 101 ? 18.630 5.829 -21.473 1.00 90.56 101 LEU A C 1
ATOM 774 O O . LEU A 1 101 ? 17.922 4.845 -21.268 1.00 90.56 101 LEU A O 1
ATOM 778 N N . GLN A 1 102 ? 19.638 6.163 -20.658 1.00 89.88 102 GLN A N 1
ATOM 779 C CA . GLN A 1 102 ? 19.948 5.421 -19.433 1.00 89.88 102 GLN A CA 1
ATOM 780 C C . GLN A 1 102 ? 18.815 5.510 -18.412 1.00 89.88 102 GLN A C 1
ATOM 782 O O . GLN A 1 102 ? 18.473 4.496 -17.809 1.00 89.88 102 GLN A O 1
ATOM 787 N N . PHE A 1 103 ? 18.220 6.692 -18.242 1.00 89.56 103 PHE A N 1
ATOM 788 C CA . PHE A 1 103 ? 17.051 6.875 -17.389 1.00 89.56 103 PHE A CA 1
ATOM 789 C C . PHE A 1 103 ? 15.893 5.994 -1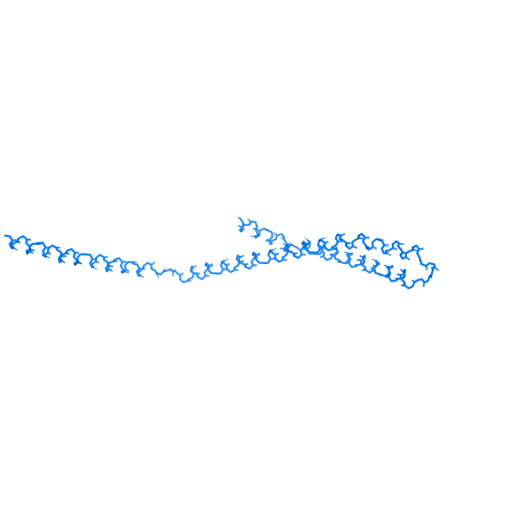7.859 1.00 89.56 103 PHE A C 1
ATOM 791 O O . PHE A 1 103 ? 15.367 5.213 -17.069 1.00 89.56 103 PHE A O 1
ATOM 798 N N . GLY A 1 104 ? 15.553 6.064 -19.149 1.00 89.19 104 GLY A N 1
ATOM 799 C CA . GLY A 1 104 ? 14.441 5.308 -19.707 1.00 89.19 104 GLY A CA 1
ATOM 800 C C . GLY A 1 104 ? 14.635 3.791 -19.600 1.00 89.19 104 GLY A C 1
ATOM 801 O O . GLY A 1 104 ? 13.765 3.084 -19.101 1.00 89.19 104 GLY A O 1
ATOM 802 N N . THR A 1 105 ? 15.830 3.303 -19.947 1.00 89.12 105 THR A N 1
ATOM 803 C CA . THR A 1 105 ? 16.187 1.876 -19.841 1.00 89.12 105 THR A CA 1
ATOM 804 C C . THR A 1 105 ? 16.172 1.390 -18.389 1.00 89.12 105 THR A C 1
ATOM 806 O O . THR A 1 105 ? 15.684 0.302 -18.095 1.00 89.12 105 THR A O 1
ATOM 809 N N . SER A 1 106 ? 16.701 2.191 -17.457 1.00 89.25 106 SER A N 1
ATOM 810 C CA . SER A 1 106 ? 16.687 1.845 -16.034 1.00 89.25 106 SER A CA 1
ATOM 811 C C . SER A 1 106 ? 15.265 1.800 -15.480 1.00 89.25 106 SER A C 1
ATOM 813 O O . SER A 1 106 ? 14.969 0.941 -14.654 1.00 89.25 106 SER A O 1
ATOM 815 N N . HIS A 1 107 ? 14.395 2.716 -15.906 1.00 87.81 107 HIS A N 1
ATOM 816 C CA . HIS A 1 107 ? 13.004 2.743 -15.468 1.00 87.81 107 HIS A CA 1
ATOM 817 C C . HIS A 1 107 ? 12.215 1.547 -16.022 1.00 87.81 107 HIS A C 1
ATOM 819 O O . HIS A 1 107 ? 11.415 0.965 -15.294 1.00 87.81 107 HIS A O 1
ATOM 825 N N . ASP A 1 108 ? 12.463 1.139 -17.269 1.00 86.44 108 ASP A N 1
ATOM 826 C CA . ASP A 1 108 ? 11.850 -0.057 -17.865 1.00 86.44 108 ASP A CA 1
ATOM 827 C C . ASP A 1 108 ? 12.216 -1.333 -17.085 1.00 86.44 108 ASP A C 1
ATOM 829 O O . ASP A 1 108 ? 11.347 -2.110 -16.691 1.00 86.44 108 ASP A O 1
ATOM 833 N N . LEU A 1 109 ? 13.497 -1.496 -16.732 1.00 89.12 109 LEU A N 1
ATOM 834 C CA . LEU A 1 109 ? 13.953 -2.600 -15.878 1.00 89.12 109 LEU A CA 1
ATOM 835 C C . LEU A 1 109 ? 13.289 -2.589 -14.493 1.00 89.12 109 LEU A C 1
ATOM 837 O O . LEU A 1 109 ? 12.892 -3.639 -13.995 1.00 89.12 109 LEU A O 1
ATOM 841 N N . MET A 1 110 ? 13.147 -1.414 -13.874 1.00 87.12 110 MET A N 1
ATOM 842 C CA . MET A 1 110 ? 12.476 -1.293 -12.576 1.00 87.12 110 MET A CA 1
ATOM 843 C C . MET A 1 110 ? 10.995 -1.680 -12.643 1.00 87.12 110 MET A C 1
ATOM 845 O O . MET A 1 110 ? 10.496 -2.307 -11.710 1.00 87.12 110 MET A O 1
ATOM 849 N N . GLU A 1 111 ? 10.293 -1.325 -13.721 1.00 83.44 111 GLU A N 1
ATOM 850 C CA . GLU A 1 111 ? 8.897 -1.727 -13.918 1.00 83.44 111 GLU A CA 1
ATOM 851 C C . GLU A 1 111 ? 8.759 -3.235 -14.155 1.00 83.44 111 GLU A C 1
ATOM 853 O O . GLU A 1 111 ? 7.871 -3.846 -13.564 1.00 83.44 111 GLU A O 1
ATOM 858 N N . ASN A 1 112 ? 9.674 -3.855 -14.907 1.00 85.50 112 ASN A N 1
ATOM 859 C CA . ASN A 1 112 ? 9.700 -5.311 -15.095 1.00 85.50 112 ASN A CA 1
ATOM 860 C C . ASN A 1 112 ? 9.889 -6.061 -13.762 1.00 85.50 112 ASN A C 1
ATOM 862 O O . ASN A 1 112 ? 9.155 -7.003 -13.462 1.00 85.50 112 ASN A O 1
ATOM 866 N N . GLU A 1 113 ? 10.829 -5.620 -12.920 1.00 86.69 113 GLU A N 1
ATOM 867 C CA . GLU A 1 113 ? 11.027 -6.182 -11.573 1.00 86.69 113 GLU A CA 1
ATOM 868 C C . GLU A 1 113 ? 9.806 -5.946 -10.670 1.00 86.69 113 GLU A C 1
ATOM 870 O O . GLU A 1 113 ? 9.404 -6.821 -9.899 1.00 86.69 113 GLU A O 1
ATOM 875 N N . ARG A 1 114 ? 9.164 -4.774 -10.776 1.00 82.75 114 ARG A N 1
ATOM 876 C CA . ARG A 1 114 ? 7.929 -4.468 -10.041 1.00 82.75 114 ARG A CA 1
ATOM 877 C C . ARG A 1 114 ? 6.791 -5.402 -10.450 1.00 82.75 114 ARG A C 1
ATOM 879 O O . ARG A 1 114 ? 6.061 -5.872 -9.580 1.00 82.75 114 ARG A O 1
ATOM 886 N N . GLU A 1 115 ? 6.625 -5.660 -11.743 1.00 82.75 115 GLU A N 1
ATOM 887 C CA . GLU A 1 115 ? 5.612 -6.580 -12.264 1.00 82.75 115 GLU A CA 1
ATOM 888 C C . GLU A 1 115 ? 5.890 -8.023 -11.826 1.00 82.75 115 GLU A C 1
ATOM 890 O O . GLU A 1 115 ? 4.974 -8.705 -11.369 1.00 82.75 115 GLU A O 1
ATOM 895 N N . ALA A 1 116 ? 7.155 -8.455 -11.830 1.00 86.25 116 ALA A N 1
ATOM 896 C CA . ALA A 1 116 ? 7.555 -9.758 -11.299 1.00 86.25 116 ALA A CA 1
ATOM 897 C C . ALA A 1 116 ? 7.243 -9.901 -9.798 1.00 86.25 116 ALA A C 1
ATOM 899 O O . ALA A 1 116 ? 6.665 -10.904 -9.374 1.00 86.25 116 ALA A O 1
ATOM 900 N N . LEU A 1 117 ? 7.561 -8.882 -8.989 1.00 80.88 117 LEU A N 1
ATOM 901 C CA . LEU A 1 117 ? 7.215 -8.852 -7.565 1.00 80.88 117 LEU A CA 1
ATOM 902 C C . LEU A 1 117 ? 5.701 -8.901 -7.344 1.00 80.88 117 LEU A C 1
ATOM 904 O O . LEU A 1 117 ? 5.241 -9.625 -6.463 1.00 80.88 117 LEU A O 1
ATOM 908 N N . LEU A 1 118 ? 4.925 -8.159 -8.140 1.00 78.19 118 LEU A N 1
ATOM 909 C CA . LEU A 1 118 ? 3.464 -8.211 -8.090 1.00 78.19 118 LEU A CA 1
ATOM 910 C C . LEU A 1 118 ? 2.918 -9.584 -8.480 1.00 78.19 118 LEU A C 1
ATOM 912 O O . LEU A 1 118 ? 1.965 -10.029 -7.852 1.00 78.19 118 LEU A O 1
ATOM 916 N N . GLY A 1 119 ? 3.527 -10.262 -9.455 1.00 80.12 119 GLY A N 1
ATOM 917 C CA . GLY A 1 119 ? 3.201 -11.647 -9.791 1.00 80.12 119 GLY A CA 1
ATOM 918 C C . GLY A 1 119 ? 3.409 -12.583 -8.598 1.00 80.12 119 GLY A C 1
ATOM 919 O O . GLY A 1 119 ? 2.488 -13.286 -8.201 1.00 80.12 119 GLY A O 1
ATOM 920 N N . ILE A 1 120 ? 4.574 -12.508 -7.944 1.00 82.12 120 ILE A N 1
ATOM 921 C CA . ILE A 1 120 ? 4.893 -13.322 -6.755 1.00 82.12 120 ILE A CA 1
ATOM 922 C C . ILE A 1 120 ? 3.929 -13.032 -5.592 1.00 82.12 120 ILE A C 1
ATOM 924 O O . ILE A 1 120 ? 3.480 -13.949 -4.906 1.00 82.12 120 ILE A O 1
ATOM 928 N N . LEU A 1 121 ? 3.615 -11.754 -5.358 1.00 70.12 121 LEU A N 1
ATOM 929 C CA . LEU A 1 121 ? 2.685 -11.321 -4.310 1.00 70.12 121 LEU A CA 1
ATOM 930 C C . LEU A 1 121 ? 1.229 -11.693 -4.626 1.00 70.12 121 LEU A C 1
ATOM 932 O O . LEU A 1 121 ? 0.463 -11.948 -3.701 1.00 70.12 121 LEU A O 1
ATOM 936 N N . GLY A 1 122 ? 0.847 -11.706 -5.905 1.00 67.62 122 GLY A N 1
ATOM 937 C CA . GLY A 1 122 ? -0.480 -12.100 -6.380 1.00 67.62 122 GLY A CA 1
ATOM 938 C C . GLY A 1 122 ? -0.716 -13.610 -6.324 1.00 67.62 122 GLY A C 1
ATOM 939 O O . GLY A 1 122 ? -1.829 -14.028 -6.019 1.00 67.62 122 GLY A O 1
ATOM 940 N N . ASP A 1 123 ? 0.332 -14.410 -6.537 1.00 64.62 123 ASP A N 1
ATOM 941 C CA . ASP A 1 123 ? 0.297 -15.873 -6.402 1.00 64.62 123 ASP A CA 1
ATOM 942 C C . ASP A 1 123 ? 0.330 -16.339 -4.933 1.00 64.62 123 ASP A C 1
ATOM 944 O O . ASP A 1 123 ? -0.013 -17.482 -4.628 1.00 64.62 123 ASP A O 1
ATOM 948 N N . GLN A 1 124 ? 0.714 -15.471 -3.989 1.00 57.31 124 GLN A N 1
ATOM 949 C CA . GLN A 1 124 ? 0.582 -15.755 -2.561 1.00 57.31 124 GLN A CA 1
ATOM 950 C C . GLN A 1 124 ? -0.870 -15.543 -2.093 1.00 57.31 124 GLN A C 1
ATOM 952 O O . GLN A 1 124 ? -1.342 -14.413 -1.964 1.00 57.31 124 GLN A O 1
ATOM 957 N N . ASP A 1 125 ? -1.531 -16.636 -1.691 1.00 55.47 125 ASP A N 1
ATOM 958 C CA . ASP A 1 125 ? -2.868 -16.726 -1.056 1.00 55.47 125 ASP A CA 1
ATOM 959 C C . ASP A 1 125 ? -3.131 -15.754 0.125 1.00 55.47 125 ASP A C 1
ATOM 961 O O . ASP A 1 125 ? -4.251 -15.647 0.641 1.00 55.47 125 ASP A O 1
ATOM 965 N N . ALA A 1 126 ? -2.109 -15.023 0.575 1.00 54.81 126 ALA A N 1
ATOM 966 C CA . ALA A 1 126 ? -2.196 -13.993 1.599 1.00 54.81 126 ALA A CA 1
ATOM 967 C C . ALA A 1 126 ? -3.181 -12.873 1.224 1.00 54.81 126 ALA A C 1
ATOM 969 O O . ALA A 1 126 ? -3.923 -12.413 2.093 1.00 54.81 126 ALA A O 1
ATOM 970 N N . PHE A 1 127 ? -3.245 -12.461 -0.049 1.00 54.09 127 PHE A N 1
ATOM 971 C CA . PHE A 1 127 ? -4.164 -11.396 -0.472 1.00 54.09 127 PHE A CA 1
ATOM 972 C C . PHE A 1 127 ? -5.626 -11.868 -0.489 1.00 54.09 127 PHE A C 1
ATOM 974 O O . PHE A 1 127 ? -6.521 -11.119 -0.095 1.00 54.09 127 PHE A O 1
ATOM 981 N N . GLY A 1 128 ? -5.865 -13.130 -0.863 1.00 58.22 128 GLY A N 1
ATOM 982 C CA . GLY A 1 128 ? -7.181 -13.774 -0.807 1.00 58.22 128 GLY A CA 1
ATOM 983 C C . GLY A 1 128 ? -7.703 -13.921 0.624 1.00 58.22 128 GLY A C 1
ATOM 984 O O . GLY A 1 128 ? -8.837 -13.536 0.904 1.00 58.22 128 GLY A O 1
ATOM 985 N N . SER A 1 129 ? -6.857 -14.375 1.556 1.00 59.81 129 SER A N 1
ATOM 986 C CA . SER A 1 129 ? -7.220 -14.465 2.981 1.00 59.81 129 SER A CA 1
ATOM 987 C C . SER A 1 129 ? -7.492 -13.096 3.616 1.00 59.81 129 SER A C 1
ATOM 989 O O . SER A 1 129 ? -8.438 -12.958 4.390 1.00 59.81 129 SER A O 1
ATOM 991 N N . LEU A 1 130 ? -6.713 -12.061 3.273 1.00 58.09 130 LEU A N 1
ATOM 992 C CA . LEU A 1 130 ? -6.952 -10.695 3.758 1.00 58.09 130 LEU A CA 1
ATOM 993 C C . LEU A 1 130 ? -8.219 -10.079 3.154 1.00 58.09 130 LEU A C 1
ATOM 995 O O . LEU A 1 130 ? -8.954 -9.399 3.861 1.00 58.09 130 LEU A O 1
ATOM 999 N N . THR A 1 131 ? -8.498 -10.333 1.874 1.00 56.91 131 THR A N 1
ATOM 1000 C CA . THR A 1 131 ? -9.715 -9.851 1.200 1.00 56.91 131 THR A CA 1
ATOM 1001 C C . THR A 1 131 ? -10.959 -10.519 1.781 1.00 56.91 131 THR A C 1
ATOM 1003 O O . THR A 1 131 ? -11.914 -9.822 2.110 1.00 56.91 131 THR A O 1
ATOM 1006 N N . ALA A 1 132 ? -10.908 -11.831 2.028 1.00 63.19 132 ALA A N 1
ATOM 1007 C CA . ALA A 1 132 ? -11.975 -12.559 2.710 1.00 63.19 132 ALA A CA 1
ATOM 1008 C C . ALA A 1 132 ? -12.202 -12.041 4.142 1.00 63.19 132 ALA A C 1
ATOM 1010 O O . ALA A 1 132 ? -13.341 -11.812 4.541 1.00 63.19 132 ALA A O 1
ATOM 1011 N N . LEU A 1 133 ? -11.135 -11.776 4.907 1.00 61.59 133 LEU A N 1
ATOM 1012 C CA . LEU A 1 133 ? -11.245 -11.150 6.233 1.00 61.59 133 LEU A CA 1
ATOM 1013 C C . LEU A 1 133 ? -11.849 -9.739 6.170 1.00 61.59 133 LEU A C 1
ATOM 1015 O O . LEU A 1 133 ? -12.616 -9.365 7.052 1.00 61.59 133 LEU A O 1
ATOM 1019 N N . ILE A 1 134 ? -11.528 -8.958 5.137 1.00 60.06 134 ILE A N 1
ATOM 1020 C CA . ILE A 1 134 ? -12.081 -7.614 4.930 1.00 60.06 134 ILE A CA 1
ATOM 1021 C C . ILE A 1 134 ? -13.573 -7.666 4.567 1.00 60.06 134 ILE A C 1
ATOM 1023 O O . ILE A 1 134 ? -14.315 -6.811 5.041 1.00 60.06 134 ILE A O 1
ATOM 1027 N N . GLU A 1 135 ? -14.012 -8.624 3.747 1.00 66.62 135 GLU A N 1
ATOM 1028 C CA . GLU A 1 135 ? -15.427 -8.799 3.378 1.00 66.62 135 GLU A CA 1
ATOM 1029 C C . GLU A 1 135 ? -16.278 -9.320 4.539 1.00 66.62 135 GLU A C 1
ATOM 1031 O O . GLU A 1 135 ? -17.422 -8.911 4.684 1.00 66.62 135 GLU A O 1
ATOM 1036 N N . ILE A 1 136 ? -15.719 -10.175 5.399 1.00 64.50 136 ILE A N 1
ATOM 103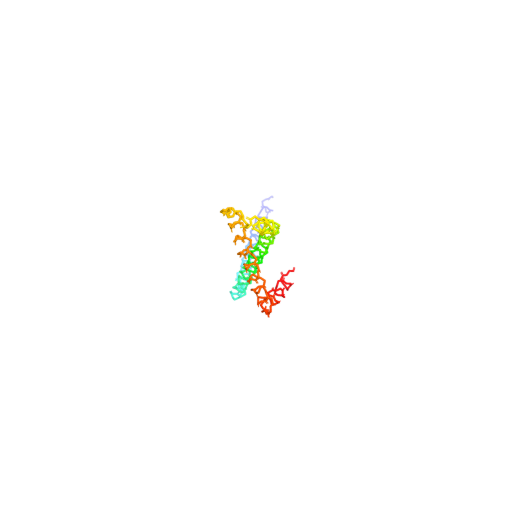7 C CA . ILE A 1 136 ? -16.412 -10.683 6.594 1.00 64.50 136 ILE A CA 1
ATOM 1038 C C . ILE A 1 136 ? -16.595 -9.585 7.660 1.00 64.50 136 ILE A C 1
ATOM 1040 O O . ILE A 1 136 ? -17.503 -9.670 8.485 1.00 64.50 136 ILE A O 1
ATOM 1044 N N . LEU A 1 137 ? -15.736 -8.559 7.662 1.00 54.50 137 LEU A N 1
ATOM 1045 C CA . LEU A 1 137 ? -15.743 -7.466 8.644 1.00 54.50 137 LEU A CA 1
ATOM 1046 C C . LEU A 1 137 ? -16.458 -6.181 8.169 1.00 54.50 137 LEU A C 1
ATOM 1048 O O . LEU A 1 137 ? -16.496 -5.217 8.938 1.00 54.50 137 LEU A O 1
ATOM 1052 N N . ALA A 1 138 ? -16.974 -6.130 6.935 1.00 52.78 138 ALA A N 1
ATOM 1053 C CA . ALA A 1 138 ? -17.677 -4.977 6.350 1.00 52.78 138 ALA A CA 1
ATOM 1054 C C . ALA A 1 138 ? -19.200 -5.172 6.348 1.00 52.78 138 ALA A C 1
ATOM 1056 O O . ALA A 1 138 ? -19.902 -4.161 6.580 1.00 52.78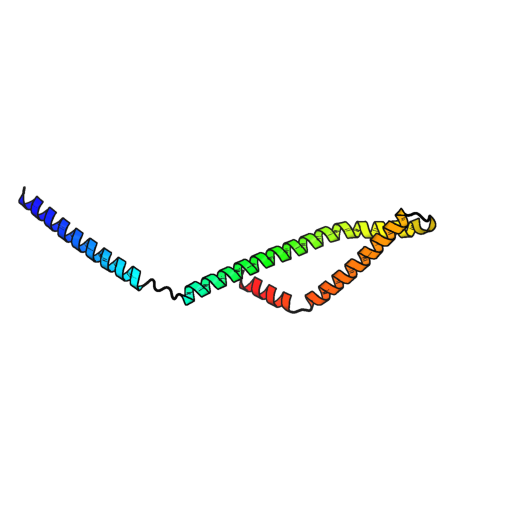 138 ALA A O 1
#

Radius of gyration: 36.94 Å; chains: 1; bounding box: 83×37×97 Å

Secondary structure (DSSP, 8-state):
-HHHHHHHHHHHHHHHHHHHHHHHHHHHHHHHT----HHHHHHHHHHHHHHHHHHHHHHHHHHHHHHHHHHHHHHHHHHHHHHHHHHHTGGGT-HHHHHHHHHHHHHHHHHHHHHHHHHHHHHSTHHHHHHHHHHHT-

Sequence (138 aa):
MEAIKKQAIKLREQVAKQQQAVLKHLLHLGNDNVAVDEAELECHQQLQNLYNSTRAAKHSIFTGILSVALKGCCTRELTEDCCKYGAENQSDNSCVARAALQFGTSHDLMENEREALLGILGDQDAFGSLTALIEILA

pLDDT: mean 78.05, std 12.09, range [48.59, 93.19]

Organism: Citrus sinensis (NCBI:txid2711)

Foldseek 3Di:
DVVVVVVVVVVVVVVVVVVVVVVVVVVVVVVVVPPPPVVNVVVVVVVVVVVVVLVVVVVVVVVVVVVCVVVCVVVLVQLVVLCVQLVVCVVVVDPSSVVSNVSSVVVVVVVVVVVVVVVVVVPPCPVVVSVVVVVVVD